Protein AF-A0A434TKH1-F1 (afdb_monomer_lite)

Foldseek 3Di:
DPPDDQQLVVLVVVLVVLVVPPCVDPVSVLVNVLSVVQNVLSVVLQVLLCVQLVHDPPDDDDDAQSFDFDAWDWDWAQDPSGIRIYIHTATDRHPDHDDDPSVVVSDDDDPVVVVVLVVCVVVPDDLVNVQVVQQDPVRDGSDDDD

Structure (mmCIF, N/CA/C/O backbone):
data_AF-A0A434TKH1-F1
#
_entry.id   AF-A0A434TKH1-F1
#
loop_
_atom_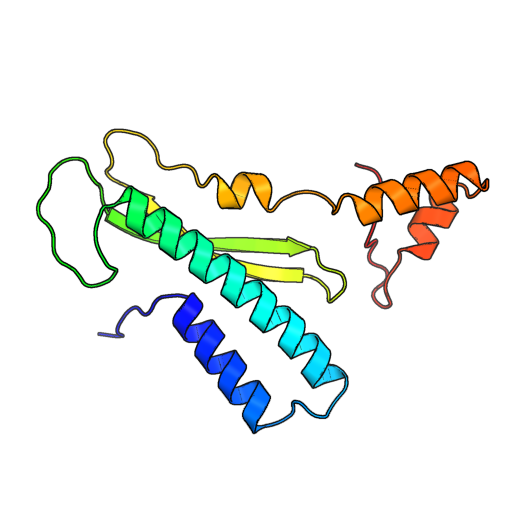site.group_PDB
_atom_site.id
_atom_site.type_symbol
_atom_site.label_atom_id
_atom_site.label_alt_id
_atom_site.label_comp_id
_atom_site.label_asym_id
_atom_site.label_entity_id
_atom_site.label_seq_id
_atom_site.pdbx_PDB_ins_code
_atom_site.Cartn_x
_atom_site.Cartn_y
_atom_site.Cartn_z
_atom_site.occupancy
_atom_site.B_iso_or_equiv
_atom_site.auth_seq_id
_atom_site.auth_comp_id
_atom_site.auth_asym_id
_atom_site.auth_atom_id
_atom_site.pdbx_PDB_model_num
ATOM 1 N N . MET A 1 1 ? 26.933 10.912 -3.777 1.00 43.22 1 MET A N 1
ATOM 2 C CA . MET A 1 1 ? 25.672 10.528 -4.448 1.00 43.22 1 MET A CA 1
ATOM 3 C C . MET A 1 1 ? 24.891 9.645 -3.494 1.00 43.22 1 MET A C 1
ATOM 5 O O . MET A 1 1 ? 25.414 8.611 -3.105 1.00 43.22 1 MET A O 1
ATOM 9 N N . THR A 1 2 ? 23.702 10.056 -3.054 1.00 50.25 2 THR A N 1
ATOM 10 C CA . THR A 1 2 ? 22.851 9.209 -2.204 1.00 50.25 2 THR A CA 1
ATOM 11 C C . THR A 1 2 ? 22.345 8.041 -3.044 1.00 50.25 2 THR A C 1
ATOM 13 O O . THR A 1 2 ? 21.684 8.262 -4.060 1.00 50.25 2 THR A O 1
ATOM 16 N N . MET A 1 3 ? 22.692 6.812 -2.662 1.00 61.81 3 MET A N 1
ATOM 17 C CA . MET A 1 3 ? 22.230 5.605 -3.345 1.00 61.81 3 MET A CA 1
ATOM 18 C C . MET A 1 3 ? 20.699 5.562 -3.283 1.00 61.81 3 MET A C 1
ATOM 20 O O . MET A 1 3 ? 20.115 5.560 -2.199 1.00 61.81 3 MET A O 1
ATOM 24 N N . ARG A 1 4 ? 20.033 5.593 -4.444 1.00 75.44 4 ARG A N 1
ATOM 25 C CA . ARG A 1 4 ? 18.570 5.491 -4.512 1.00 75.44 4 ARG A CA 1
ATOM 26 C C . ARG A 1 4 ? 18.177 4.053 -4.212 1.00 75.44 4 ARG A C 1
ATOM 28 O O . ARG A 1 4 ? 18.279 3.218 -5.096 1.00 75.44 4 ARG A O 1
ATOM 35 N N . ILE A 1 5 ? 17.721 3.788 -2.997 1.00 88.12 5 ILE A N 1
ATOM 36 C CA . ILE A 1 5 ? 17.201 2.477 -2.600 1.00 88.12 5 ILE A CA 1
ATOM 37 C C . ILE A 1 5 ? 15.707 2.338 -2.936 1.00 88.12 5 ILE A C 1
ATOM 39 O O . ILE A 1 5 ? 14.989 3.346 -2.894 1.00 88.12 5 ILE A O 1
ATOM 43 N N . PRO A 1 6 ? 15.227 1.115 -3.238 1.00 92.62 6 PRO A N 1
ATOM 44 C CA . PRO A 1 6 ? 13.800 0.825 -3.355 1.00 92.62 6 PRO A CA 1
ATOM 45 C C . PRO A 1 6 ? 13.009 1.268 -2.115 1.00 92.62 6 PRO A C 1
ATOM 47 O O . PRO A 1 6 ? 13.554 1.394 -1.012 1.00 92.62 6 PRO A O 1
ATOM 50 N N . ALA A 1 7 ? 11.721 1.556 -2.286 1.00 94.81 7 ALA A N 1
ATOM 51 C CA . ALA A 1 7 ? 10.874 1.994 -1.181 1.00 94.81 7 ALA A CA 1
ATOM 52 C C . ALA A 1 7 ? 10.626 0.855 -0.188 1.00 94.81 7 ALA A C 1
ATOM 54 O O . ALA A 1 7 ? 10.770 1.073 1.017 1.00 94.81 7 ALA A O 1
ATOM 55 N N . SER A 1 8 ? 10.416 -0.358 -0.703 1.00 96.62 8 SER A N 1
ATOM 56 C CA . SER A 1 8 ? 10.275 -1.580 0.092 1.00 96.62 8 SER A CA 1
ATOM 57 C C . SER A 1 8 ? 11.437 -1.781 1.068 1.00 96.62 8 SER A C 1
ATOM 59 O O . SER A 1 8 ? 11.230 -2.125 2.227 1.00 96.62 8 SER A O 1
ATOM 61 N N . MET A 1 9 ? 12.668 -1.479 0.646 1.00 96.00 9 MET A N 1
ATOM 62 C CA . MET A 1 9 ? 13.866 -1.578 1.481 1.00 96.00 9 MET A CA 1
ATOM 63 C C . MET A 1 9 ? 13.832 -0.602 2.659 1.00 96.00 9 MET A C 1
ATOM 65 O O . MET A 1 9 ? 14.204 -0.972 3.771 1.00 96.00 9 MET A O 1
ATOM 69 N N . ARG A 1 10 ? 13.347 0.629 2.446 1.00 95.56 10 ARG A N 1
ATOM 70 C CA . ARG A 1 10 ? 13.157 1.601 3.537 1.00 95.56 10 ARG A CA 1
ATOM 71 C C . ARG A 1 10 ? 12.077 1.133 4.503 1.00 95.56 10 ARG A C 1
ATOM 73 O O . ARG A 1 10 ? 12.285 1.181 5.710 1.00 95.56 10 ARG A O 1
ATOM 80 N N . THR A 1 11 ? 10.961 0.638 3.977 1.00 97.44 11 THR A N 1
ATOM 81 C CA . THR A 1 11 ? 9.858 0.120 4.792 1.00 97.44 11 THR A CA 1
ATOM 82 C C . THR A 1 11 ? 10.274 -1.115 5.591 1.00 97.44 11 THR A C 1
ATOM 84 O O . THR A 1 11 ? 9.943 -1.210 6.770 1.00 97.44 11 THR A O 1
ATOM 87 N N . ARG A 1 12 ? 11.055 -2.024 4.996 1.00 97.31 12 ARG A N 1
ATOM 88 C CA . ARG A 1 12 ? 11.644 -3.185 5.672 1.00 97.31 12 ARG A CA 1
ATOM 89 C C . ARG A 1 12 ? 12.538 -2.754 6.831 1.00 97.31 12 ARG A C 1
ATOM 91 O O . ARG A 1 12 ? 12.400 -3.309 7.913 1.00 97.31 12 ARG A O 1
ATOM 98 N N . GLN A 1 13 ? 13.387 -1.742 6.635 1.00 96.31 13 GLN A N 1
ATOM 99 C CA . GLN A 1 13 ? 14.206 -1.207 7.724 1.00 96.31 13 GLN A CA 1
ATOM 100 C C . GLN A 1 13 ? 13.337 -0.656 8.861 1.00 96.31 13 GLN A C 1
ATOM 102 O O . GLN A 1 13 ? 13.515 -1.055 10.004 1.00 96.31 13 GLN A O 1
ATOM 107 N N . SER A 1 14 ? 12.342 0.183 8.550 1.00 95.62 14 SER A N 1
ATOM 108 C CA . SER A 1 14 ? 11.427 0.716 9.569 1.00 95.62 14 SER A CA 1
ATOM 109 C C . SER A 1 14 ? 10.659 -0.382 10.314 1.00 95.62 14 SER A C 1
ATOM 111 O O . SER A 1 14 ? 10.387 -0.243 11.503 1.00 95.62 14 SER A O 1
ATOM 113 N N . LEU A 1 15 ? 10.306 -1.476 9.630 1.00 95.81 15 LEU A N 1
ATOM 114 C CA . LEU A 1 15 ? 9.668 -2.638 10.247 1.00 95.81 15 LEU A CA 1
ATOM 115 C C . LEU A 1 15 ? 10.617 -3.337 11.235 1.00 95.81 15 LEU A C 1
ATOM 117 O O . LEU A 1 15 ? 10.189 -3.673 12.336 1.00 95.81 15 LEU A O 1
ATOM 121 N N . CYS A 1 16 ? 11.887 -3.536 10.869 1.00 95.00 16 CYS A N 1
ATOM 122 C CA . CYS A 1 16 ? 12.894 -4.104 11.769 1.00 95.00 16 CYS A CA 1
ATOM 123 C C . CYS A 1 16 ? 13.087 -3.225 13.012 1.00 95.00 16 CYS A C 1
ATOM 125 O O . CYS A 1 16 ? 12.956 -3.721 14.130 1.00 95.00 16 CYS A O 1
ATOM 127 N N . ASP A 1 17 ? 13.279 -1.916 12.823 1.00 94.31 17 ASP A N 1
ATOM 128 C CA . ASP A 1 17 ? 13.454 -0.955 13.921 1.00 94.31 17 ASP A CA 1
ATOM 129 C C . ASP A 1 17 ? 12.253 -0.985 14.892 1.00 94.31 17 ASP A C 1
ATOM 131 O O . ASP A 1 17 ? 12.402 -0.928 16.116 1.00 94.31 17 ASP A O 1
ATOM 135 N N . LEU A 1 18 ? 11.035 -1.117 14.350 1.00 93.69 18 LEU A N 1
ATOM 136 C CA . LEU A 1 18 ? 9.809 -1.238 15.137 1.00 93.69 18 LEU A CA 1
ATOM 137 C C . LEU A 1 18 ? 9.798 -2.508 16.001 1.00 93.69 18 LEU A C 1
ATOM 139 O O . LEU A 1 18 ? 9.432 -2.449 17.184 1.00 93.69 18 LEU A O 1
ATOM 143 N N . ILE A 1 19 ? 10.151 -3.644 15.395 1.00 91.25 19 ILE A N 1
ATOM 144 C CA . ILE A 1 19 ? 10.174 -4.956 16.048 1.00 91.25 19 ILE A CA 1
ATOM 145 C C . ILE A 1 19 ? 11.182 -4.955 17.202 1.00 91.25 19 ILE A C 1
ATOM 147 O O . ILE A 1 19 ? 10.869 -5.467 18.277 1.00 91.25 19 ILE A O 1
ATOM 151 N N . GLU A 1 20 ? 12.341 -4.330 17.008 1.00 89.00 20 GLU A N 1
ATOM 152 C CA . GLU A 1 20 ? 13.407 -4.248 18.010 1.00 89.00 20 GLU A CA 1
ATOM 153 C C . GLU A 1 20 ? 13.090 -3.275 19.161 1.00 89.00 20 GLU A C 1
ATOM 155 O O . GLU A 1 20 ? 13.553 -3.483 20.282 1.00 89.00 20 GLU A O 1
ATOM 160 N N . GLY A 1 21 ? 12.289 -2.226 18.922 1.00 84.75 21 GLY A N 1
ATOM 161 C CA . GLY A 1 21 ? 12.107 -1.134 19.887 1.00 84.75 21 GLY A CA 1
ATOM 162 C C . GLY A 1 21 ? 10.810 -1.127 20.707 1.00 84.75 21 GLY A C 1
ATOM 163 O O . GLY A 1 21 ? 10.842 -0.855 21.908 1.00 84.75 21 GLY A O 1
ATOM 164 N N . ARG A 1 22 ? 9.638 -1.326 20.082 1.00 79.75 22 ARG A N 1
ATOM 165 C CA . ARG A 1 22 ? 8.342 -0.918 20.694 1.00 79.75 22 ARG A CA 1
ATOM 166 C C . ARG A 1 22 ? 7.141 -1.817 20.379 1.00 79.75 22 ARG A C 1
ATOM 168 O O . ARG A 1 22 ? 5.995 -1.437 20.652 1.00 79.75 22 ARG A O 1
ATOM 175 N N . LEU A 1 23 ? 7.391 -3.007 19.831 1.00 82.88 23 LEU A N 1
ATOM 176 C CA . LEU A 1 23 ? 6.366 -3.943 19.352 1.00 82.88 23 LEU A CA 1
ATOM 177 C C . LEU A 1 23 ? 5.324 -4.345 20.413 1.00 82.88 23 LEU A C 1
ATOM 179 O O . LEU A 1 23 ? 4.166 -4.597 20.087 1.00 82.88 23 LEU A O 1
ATOM 183 N N . SER A 1 24 ? 5.711 -4.382 21.690 1.00 81.50 24 SER A N 1
ATOM 184 C CA . SER A 1 24 ? 4.849 -4.816 22.799 1.00 81.50 24 SER A CA 1
ATOM 185 C C . SER A 1 24 ? 3.683 -3.863 23.105 1.00 81.50 24 SER A C 1
ATOM 187 O O . SER A 1 24 ? 2.719 -4.255 23.768 1.00 81.50 24 SER A O 1
ATOM 189 N N . THR A 1 25 ? 3.714 -2.629 22.597 1.00 86.12 25 THR A N 1
ATOM 190 C CA . THR A 1 25 ? 2.664 -1.627 22.833 1.00 86.12 25 THR A CA 1
ATOM 191 C C . THR A 1 25 ? 1.500 -1.757 21.834 1.00 86.12 25 THR A C 1
ATOM 193 O O . THR A 1 25 ? 1.723 -2.133 20.682 1.00 86.12 25 THR A O 1
ATOM 196 N N . PRO A 1 26 ? 0.249 -1.401 22.201 1.00 81.12 26 PRO A N 1
ATOM 197 C CA . PRO A 1 26 ? -0.861 -1.337 21.241 1.00 81.12 26 PRO A CA 1
ATOM 198 C C . PRO A 1 26 ? -0.563 -0.434 20.033 1.00 81.12 26 PRO A C 1
ATOM 200 O O . PRO A 1 26 ? -0.808 -0.822 18.893 1.00 81.12 26 PRO A O 1
ATOM 203 N N . ALA A 1 27 ? 0.058 0.725 20.273 1.00 85.00 27 ALA A N 1
ATOM 204 C CA . ALA A 1 27 ? 0.508 1.627 19.214 1.00 85.00 27 ALA A CA 1
ATOM 205 C C . ALA A 1 27 ? 1.582 0.991 18.312 1.00 85.00 27 ALA A C 1
ATOM 207 O O . ALA A 1 27 ? 1.620 1.268 17.117 1.00 85.00 27 ALA A O 1
ATOM 208 N N . GLY A 1 28 ? 2.448 0.140 18.871 1.00 89.81 28 GLY A N 1
ATOM 209 C CA . GLY A 1 28 ? 3.432 -0.636 18.118 1.00 89.81 28 GLY A CA 1
ATOM 210 C C . GLY A 1 28 ? 2.784 -1.680 17.210 1.00 89.81 28 GLY A C 1
ATOM 211 O O . GLY A 1 28 ? 3.195 -1.823 16.065 1.00 89.81 28 GLY A O 1
ATOM 212 N N . ARG A 1 29 ? 1.717 -2.353 17.664 1.00 90.44 29 ARG A N 1
ATOM 213 C CA . ARG A 1 29 ? 0.965 -3.311 16.831 1.00 90.44 29 ARG A CA 1
ATOM 214 C C . ARG A 1 29 ? 0.223 -2.642 15.671 1.00 90.44 29 ARG A C 1
ATOM 216 O O . ARG A 1 29 ? 0.273 -3.156 14.559 1.00 90.44 29 ARG A O 1
ATOM 223 N N . SER A 1 30 ? -0.412 -1.490 15.901 1.00 90.12 30 SER A N 1
ATOM 224 C CA . SER A 1 30 ? -1.043 -0.715 14.817 1.00 90.12 30 SER A CA 1
ATOM 225 C C . SER A 1 30 ? -0.007 -0.260 13.779 1.00 90.12 30 SER A C 1
ATOM 227 O O . SER A 1 30 ? -0.214 -0.396 12.572 1.00 90.12 30 SER A O 1
ATOM 229 N N . GLU A 1 31 ? 1.160 0.219 14.230 1.00 93.50 31 GLU A N 1
ATOM 230 C CA . GLU A 1 31 ? 2.251 0.588 13.322 1.00 93.50 31 GLU A CA 1
ATOM 231 C C . GLU A 1 31 ? 2.810 -0.621 12.559 1.00 93.50 31 GLU A C 1
ATOM 233 O O . GLU A 1 31 ? 3.068 -0.507 11.361 1.00 93.50 31 GLU A O 1
ATOM 238 N N . LEU A 1 32 ? 2.916 -1.788 13.203 1.00 95.31 32 LEU A N 1
ATOM 239 C CA . LEU A 1 32 ? 3.333 -3.032 12.552 1.00 95.31 32 LEU A CA 1
ATOM 240 C C . LEU A 1 32 ? 2.410 -3.354 11.381 1.00 95.31 32 LEU A C 1
ATOM 242 O O . LEU A 1 32 ? 2.889 -3.595 10.27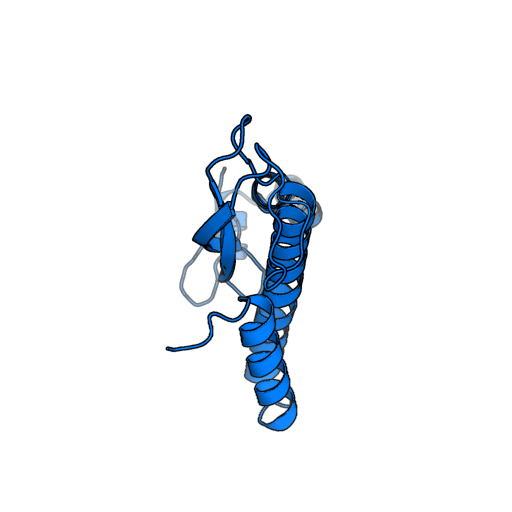7 1.00 95.31 32 LEU A O 1
ATOM 246 N N . MET A 1 33 ? 1.095 -3.313 11.603 1.00 94.94 33 MET A N 1
ATOM 247 C CA . MET A 1 33 ? 0.114 -3.597 10.556 1.00 94.94 33 MET A CA 1
ATOM 248 C C . MET A 1 33 ? 0.224 -2.605 9.393 1.00 94.94 33 MET A C 1
ATOM 250 O O . MET A 1 33 ? 0.184 -3.011 8.229 1.00 94.94 33 MET A O 1
ATOM 254 N N . LYS A 1 34 ? 0.441 -1.315 9.680 1.00 95.38 34 LYS A N 1
ATOM 255 C CA . LYS A 1 34 ? 0.664 -0.289 8.646 1.00 95.38 34 LYS A CA 1
ATOM 256 C C . LYS A 1 34 ? 1.933 -0.547 7.837 1.00 95.38 34 LYS A C 1
ATOM 258 O O . LYS A 1 34 ? 1.879 -0.493 6.609 1.00 95.38 34 LYS A O 1
ATOM 263 N N . LEU A 1 35 ? 3.057 -0.822 8.501 1.00 97.38 35 LEU A N 1
ATOM 264 C CA . LEU A 1 35 ? 4.345 -1.061 7.845 1.00 97.38 35 LEU A CA 1
ATOM 265 C C . LEU A 1 35 ? 4.358 -2.378 7.067 1.00 97.38 35 LEU A C 1
ATOM 267 O O . LEU A 1 35 ? 4.837 -2.398 5.938 1.00 97.38 35 LEU A O 1
ATOM 271 N N . ALA A 1 36 ? 3.782 -3.449 7.612 1.00 97.31 36 ALA A N 1
ATOM 272 C CA . ALA 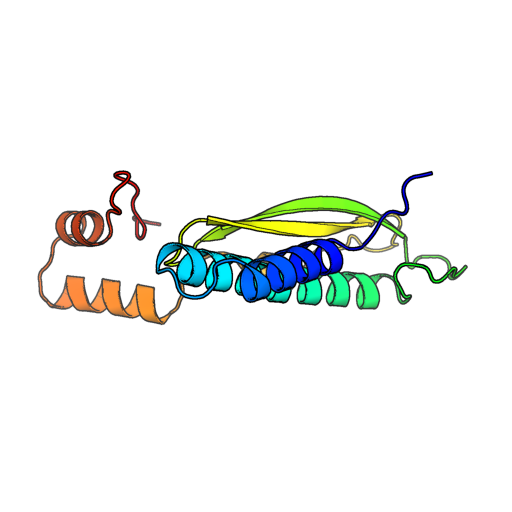A 1 36 ? 3.658 -4.730 6.922 1.00 97.31 36 ALA A CA 1
ATOM 273 C C . ALA A 1 36 ? 2.791 -4.602 5.661 1.00 97.31 36 ALA A C 1
ATOM 275 O O . ALA A 1 36 ? 3.197 -5.035 4.585 1.00 97.31 36 ALA A O 1
ATOM 276 N N . THR A 1 37 ? 1.642 -3.924 5.765 1.00 96.88 37 THR A N 1
ATOM 277 C CA . THR A 1 37 ? 0.777 -3.649 4.606 1.00 96.88 37 THR A CA 1
ATOM 278 C C . THR A 1 37 ? 1.510 -2.814 3.556 1.00 96.88 37 THR A C 1
ATOM 280 O O . THR A 1 37 ? 1.483 -3.150 2.373 1.00 96.88 37 THR A O 1
ATOM 283 N N . ARG A 1 38 ? 2.201 -1.743 3.978 1.00 98.06 38 ARG A N 1
ATOM 284 C CA . ARG A 1 38 ? 3.020 -0.914 3.082 1.00 98.06 38 ARG A CA 1
ATOM 285 C C . ARG A 1 38 ? 4.072 -1.756 2.366 1.00 98.06 38 ARG A C 1
ATOM 287 O O . ARG A 1 38 ? 4.203 -1.625 1.156 1.00 98.06 38 ARG A O 1
ATOM 294 N N . LEU A 1 39 ? 4.782 -2.619 3.093 1.00 98.44 39 LEU A N 1
ATOM 295 C CA . LEU A 1 39 ? 5.848 -3.450 2.540 1.00 98.44 39 LEU A CA 1
ATOM 296 C C . LEU A 1 39 ? 5.320 -4.385 1.451 1.00 98.44 39 LEU A C 1
ATOM 298 O O . LEU A 1 39 ? 5.902 -4.433 0.375 1.00 98.44 39 LEU A O 1
ATOM 302 N N . ILE A 1 40 ? 4.205 -5.077 1.709 1.00 97.81 40 ILE A N 1
ATOM 303 C CA . ILE A 1 40 ? 3.573 -5.979 0.733 1.00 97.81 40 ILE A CA 1
ATOM 304 C C . ILE A 1 40 ? 3.215 -5.217 -0.547 1.00 97.81 40 ILE A C 1
ATOM 306 O O . ILE A 1 40 ? 3.523 -5.672 -1.646 1.00 97.81 40 ILE A O 1
ATOM 310 N N . VAL A 1 41 ? 2.598 -4.041 -0.407 1.00 97.44 41 VAL A N 1
ATOM 311 C CA . VAL A 1 41 ? 2.214 -3.203 -1.550 1.00 97.44 41 VAL A CA 1
ATOM 312 C C . VAL A 1 41 ? 3.440 -2.724 -2.329 1.00 97.44 41 VAL A C 1
ATOM 314 O O . VAL A 1 41 ? 3.461 -2.826 -3.552 1.00 97.44 41 VAL A O 1
ATOM 317 N N . GLU A 1 42 ? 4.462 -2.203 -1.651 1.00 98.00 42 GLU A N 1
ATOM 318 C CA . GLU A 1 42 ? 5.663 -1.674 -2.306 1.00 98.00 42 GLU A CA 1
ATOM 319 C C . GLU A 1 42 ? 6.462 -2.772 -3.017 1.00 98.00 42 GLU A C 1
ATOM 321 O O . GLU A 1 42 ? 6.862 -2.569 -4.159 1.00 98.00 42 GLU A O 1
ATOM 326 N N . GLU A 1 43 ? 6.630 -3.947 -2.405 1.00 97.88 43 GLU A N 1
ATOM 327 C CA . GLU A 1 43 ? 7.287 -5.103 -3.034 1.00 97.88 43 GLU A CA 1
ATOM 328 C C . GLU A 1 43 ? 6.528 -5.577 -4.278 1.00 97.88 43 GLU A C 1
ATOM 330 O O . GLU A 1 43 ? 7.139 -5.809 -5.320 1.00 97.88 43 GLU A O 1
ATOM 335 N N . ALA A 1 44 ? 5.196 -5.661 -4.211 1.00 98.00 44 ALA A N 1
ATOM 336 C CA . ALA A 1 44 ? 4.385 -6.078 -5.351 1.00 98.00 44 ALA A CA 1
ATOM 337 C C . ALA A 1 44 ? 4.509 -5.091 -6.531 1.00 98.00 44 ALA A C 1
ATOM 339 O O . ALA A 1 44 ? 4.691 -5.501 -7.676 1.00 98.00 44 ALA A O 1
ATOM 340 N N . LEU A 1 45 ? 4.490 -3.783 -6.253 1.00 97.25 45 LEU A N 1
ATOM 341 C CA . LEU A 1 45 ? 4.657 -2.728 -7.262 1.00 97.25 45 LEU A CA 1
ATOM 342 C C . LEU A 1 45 ? 6.074 -2.665 -7.839 1.00 97.25 45 LEU A C 1
ATOM 344 O O . LEU A 1 45 ? 6.268 -2.373 -9.020 1.00 97.25 45 LEU A O 1
ATOM 348 N N . GLU A 1 46 ? 7.083 -2.909 -7.009 1.00 96.44 46 GLU A N 1
ATOM 349 C CA . GLU A 1 46 ? 8.468 -3.011 -7.458 1.00 96.44 46 GLU A CA 1
ATOM 350 C C . GLU A 1 46 ? 8.699 -4.266 -8.303 1.00 96.44 46 GLU A C 1
ATOM 352 O O . GLU A 1 46 ? 9.457 -4.194 -9.273 1.00 96.44 46 GLU A O 1
ATOM 357 N N . GLY A 1 47 ? 8.019 -5.371 -7.983 1.00 96.31 47 GLY A N 1
ATOM 358 C CA . GLY A 1 47 ? 7.950 -6.584 -8.797 1.00 96.31 47 GLY A CA 1
ATOM 359 C C . GLY A 1 47 ? 7.341 -6.317 -10.171 1.00 96.31 47 GLY A C 1
ATOM 360 O O . GLY A 1 47 ? 8.013 -6.501 -11.177 1.00 96.31 47 GLY A O 1
ATOM 361 N N . GLU A 1 48 ? 6.141 -5.740 -10.228 1.00 96.50 48 GLU A N 1
ATOM 362 C CA . GLU A 1 48 ? 5.489 -5.375 -11.495 1.00 96.50 48 GLU A CA 1
ATOM 363 C C . GLU A 1 48 ? 6.353 -4.417 -12.339 1.00 96.50 48 GLU A C 1
ATOM 365 O O . GLU A 1 48 ? 6.485 -4.573 -13.553 1.00 96.50 48 GLU A O 1
ATOM 370 N N . SER A 1 49 ? 7.019 -3.445 -11.703 1.00 94.50 49 SER A N 1
ATOM 371 C CA . SER A 1 49 ? 7.966 -2.562 -12.395 1.00 94.50 49 SER A CA 1
ATOM 372 C C . SER A 1 49 ? 9.211 -3.295 -12.903 1.00 94.50 49 SER A C 1
ATOM 374 O O . SER A 1 49 ? 9.810 -2.848 -13.883 1.00 94.50 49 SER A O 1
ATOM 376 N N . ARG A 1 50 ? 9.660 -4.351 -12.221 1.00 94.00 50 ARG A N 1
ATOM 377 C CA . ARG A 1 50 ? 10.774 -5.202 -12.653 1.00 94.00 50 ARG A CA 1
ATOM 378 C C . ARG A 1 50 ? 10.390 -6.029 -13.857 1.00 94.00 50 ARG A C 1
ATOM 380 O O . ARG A 1 50 ? 11.139 -5.996 -14.825 1.00 94.00 50 ARG A O 1
ATOM 387 N N . ASP A 1 51 ? 9.211 -6.626 -13.836 1.00 93.44 51 ASP A N 1
ATOM 388 C CA . ASP A 1 51 ? 8.691 -7.403 -14.957 1.00 93.44 51 ASP A CA 1
ATOM 389 C C . ASP A 1 51 ? 8.471 -6.508 -16.185 1.00 93.44 51 ASP A C 1
ATOM 391 O O . ASP A 1 51 ? 8.841 -6.867 -17.298 1.00 93.44 51 ASP A O 1
ATOM 395 N N . ALA A 1 52 ? 7.968 -5.285 -15.982 1.00 92.12 52 ALA A N 1
ATOM 396 C CA . ALA A 1 52 ? 7.730 -4.328 -17.061 1.00 92.12 52 ALA A CA 1
ATOM 397 C C . ALA A 1 52 ? 9.006 -3.798 -17.741 1.00 92.12 52 ALA A C 1
ATOM 399 O O . ALA A 1 52 ? 8.954 -3.450 -18.918 1.00 92.12 52 ALA A O 1
ATOM 400 N N . VAL A 1 53 ? 10.114 -3.669 -17.002 1.00 91.62 53 VAL A N 1
ATOM 401 C CA . VAL A 1 53 ? 11.402 -3.163 -17.527 1.00 91.62 53 VAL A CA 1
ATOM 402 C C . VAL A 1 53 ? 12.364 -4.314 -17.872 1.00 91.62 53 VAL A C 1
ATOM 404 O O . VAL A 1 53 ? 13.362 -4.095 -18.553 1.00 91.62 53 VAL A O 1
ATOM 407 N N . GLY A 1 54 ? 12.092 -5.532 -17.395 1.00 91.44 54 GLY A N 1
ATOM 408 C CA . GLY A 1 54 ? 12.879 -6.737 -17.666 1.00 91.44 54 GLY A CA 1
ATOM 409 C C . GLY A 1 54 ? 14.250 -6.787 -16.985 1.00 91.44 54 GLY A C 1
ATOM 410 O O . GLY A 1 54 ? 15.136 -7.479 -17.473 1.00 91.44 54 GLY A O 1
ATOM 411 N N . ARG A 1 55 ? 14.471 -6.026 -15.903 1.00 89.88 55 ARG A N 1
ATOM 412 C CA . ARG A 1 55 ? 15.768 -5.988 -15.196 1.00 89.88 55 ARG A CA 1
ATOM 413 C C . ARG A 1 55 ? 15.655 -5.581 -13.740 1.00 89.88 55 ARG A C 1
ATOM 415 O O . ARG A 1 55 ? 14.749 -4.822 -13.363 1.00 89.88 55 ARG A O 1
ATOM 422 N N . ASP A 1 56 ? 16.634 -5.980 -12.941 1.00 89.12 56 ASP A N 1
ATOM 423 C CA . ASP A 1 56 ? 16.721 -5.588 -11.539 1.00 89.12 56 ASP A CA 1
ATOM 424 C C . ASP A 1 56 ? 16.993 -4.088 -11.342 1.00 89.12 56 ASP A C 1
ATOM 426 O O . ASP A 1 56 ? 17.229 -3.316 -12.274 1.00 89.12 56 ASP A O 1
ATOM 430 N N . TYR A 1 57 ? 16.873 -3.619 -10.098 1.00 85.12 57 TYR A N 1
ATOM 431 C CA . TYR A 1 57 ? 16.908 -2.188 -9.783 1.00 85.12 57 TYR A CA 1
ATOM 432 C C . TYR A 1 57 ? 18.260 -1.524 -10.108 1.00 85.12 57 TYR A C 1
ATOM 434 O O . TYR A 1 57 ? 18.289 -0.367 -10.525 1.00 85.12 57 TYR A O 1
ATOM 442 N N . TYR A 1 58 ? 19.363 -2.260 -9.950 1.00 82.88 58 TYR A N 1
ATOM 443 C CA . TYR A 1 58 ? 20.728 -1.792 -10.234 1.00 82.88 58 TYR A CA 1
ATOM 444 C C . TYR A 1 58 ? 21.359 -2.470 -11.450 1.00 82.88 58 TYR A C 1
ATOM 446 O O . TYR A 1 58 ? 22.536 -2.265 -11.734 1.00 82.88 58 TYR A O 1
ATOM 454 N N . GLU A 1 59 ? 20.589 -3.287 -12.158 1.00 85.12 59 GLU A N 1
ATOM 455 C CA . GLU A 1 59 ? 21.075 -3.973 -13.339 1.00 85.12 59 GLU A CA 1
ATOM 456 C C . GLU A 1 59 ? 21.041 -3.028 -14.540 1.00 85.12 59 GLU A C 1
ATOM 458 O O . GLU A 1 59 ? 20.022 -2.408 -14.863 1.00 85.12 59 GLU A O 1
ATOM 463 N N . HIS A 1 60 ? 22.185 -2.906 -15.206 1.00 78.81 60 HIS A N 1
ATOM 464 C CA . HIS A 1 60 ? 22.287 -2.176 -16.457 1.00 78.81 60 HIS A CA 1
ATOM 465 C C . HIS A 1 60 ? 21.890 -3.102 -17.606 1.00 78.81 60 HIS A C 1
ATOM 467 O O . HIS A 1 60 ? 22.500 -4.146 -17.798 1.00 78.81 60 HIS A O 1
ATOM 473 N N . SER A 1 61 ? 20.905 -2.694 -18.403 1.00 69.88 61 SER A N 1
ATOM 474 C CA . SER A 1 61 ? 20.576 -3.368 -19.663 1.00 69.88 61 SER A CA 1
ATOM 475 C C . SER A 1 61 ? 20.402 -2.340 -20.784 1.00 69.88 61 SER A C 1
ATOM 477 O O . SER A 1 61 ? 20.046 -1.184 -20.534 1.00 69.88 61 SER A O 1
ATOM 479 N N . ALA A 1 62 ? 20.704 -2.765 -22.008 1.00 57.94 62 ALA A N 1
ATOM 480 C CA . ALA A 1 62 ? 20.684 -1.950 -23.216 1.00 57.94 62 ALA A CA 1
ATOM 481 C C . ALA A 1 62 ? 19.574 -2.367 -24.195 1.00 57.94 62 ALA A C 1
ATOM 483 O O . ALA A 1 62 ? 19.640 -1.979 -25.359 1.00 57.94 62 ALA A O 1
ATOM 484 N N . GLU A 1 63 ? 18.579 -3.152 -23.761 1.00 73.06 63 GLU A N 1
ATOM 485 C CA . GLU A 1 63 ? 17.492 -3.549 -24.661 1.00 73.06 63 GLU A CA 1
ATOM 486 C C . GLU A 1 63 ? 16.620 -2.336 -25.031 1.00 73.06 63 GLU A C 1
ATOM 488 O O . GLU A 1 63 ? 16.020 -1.711 -24.145 1.00 73.06 63 GLU A O 1
ATOM 493 N N . PRO A 1 64 ? 16.553 -1.962 -26.324 1.00 75.56 64 PRO A N 1
ATOM 494 C CA . PRO A 1 64 ? 15.715 -0.858 -26.773 1.00 75.56 64 PRO A CA 1
ATOM 495 C C . PRO A 1 64 ? 14.233 -1.140 -26.486 1.00 75.56 64 PRO A C 1
ATOM 497 O O . PRO A 1 64 ? 13.790 -2.281 -26.559 1.00 75.56 64 PRO A O 1
ATOM 500 N N . GLY A 1 65 ? 13.457 -0.102 -26.167 1.00 79.38 65 GLY A N 1
ATOM 501 C CA . GLY A 1 65 ? 11.993 -0.198 -26.025 1.00 79.38 65 GLY A CA 1
ATOM 502 C C . GLY A 1 65 ? 11.470 -0.667 -24.656 1.00 79.38 65 GLY A C 1
ATOM 503 O O . GLY A 1 65 ? 10.304 -0.433 -24.342 1.00 79.38 65 GLY A O 1
ATOM 504 N N . GLN A 1 66 ? 12.313 -1.227 -23.776 1.00 85.25 66 GLN A N 1
ATOM 505 C CA . GLN A 1 66 ? 11.901 -1.681 -22.426 1.00 85.25 66 GLN A CA 1
ATOM 506 C C . GLN A 1 66 ? 11.752 -0.545 -21.394 1.00 85.25 66 GLN A C 1
ATOM 508 O O . GLN A 1 66 ? 11.219 -0.731 -20.297 1.00 85.25 66 GLN A O 1
ATOM 513 N N . GLY A 1 67 ? 12.187 0.666 -21.746 1.00 90.75 67 GLY A N 1
ATOM 514 C CA . GLY A 1 67 ? 12.077 1.854 -20.906 1.00 90.75 67 GLY A CA 1
ATOM 515 C C . GLY A 1 67 ? 12.947 1.840 -19.647 1.00 90.75 67 GLY A C 1
ATOM 516 O O . GLY A 1 67 ? 13.931 1.110 -19.505 1.00 90.75 67 GLY A O 1
ATOM 517 N N . TYR A 1 68 ? 12.635 2.746 -18.727 1.00 90.81 68 TYR A N 1
ATOM 518 C CA . TYR A 1 68 ? 13.412 2.980 -17.517 1.00 90.81 68 TYR A CA 1
ATOM 519 C C . TYR A 1 68 ? 12.538 3.443 -16.355 1.00 90.81 68 TYR A C 1
ATOM 521 O O . TYR A 1 68 ? 11.496 4.079 -16.528 1.00 90.81 68 TYR A O 1
ATOM 529 N N . ARG A 1 69 ? 12.998 3.142 -15.136 1.00 90.75 69 ARG A N 1
ATOM 530 C CA . ARG A 1 69 ? 12.380 3.636 -13.904 1.00 90.75 69 ARG A CA 1
ATOM 531 C C . ARG A 1 69 ? 12.682 5.127 -13.758 1.00 90.75 69 ARG A C 1
ATOM 533 O O . ARG A 1 69 ? 13.846 5.518 -13.701 1.00 90.75 69 ARG A O 1
ATOM 540 N N . ASN A 1 70 ? 11.648 5.957 -13.690 1.00 92.00 70 ASN A N 1
ATOM 541 C CA . ASN A 1 70 ? 11.746 7.413 -13.669 1.00 92.00 70 ASN A CA 1
ATOM 542 C C . ASN A 1 70 ? 11.032 8.020 -12.454 1.00 92.00 70 ASN A C 1
ATOM 544 O O . ASN A 1 70 ? 10.027 8.715 -12.580 1.00 92.00 70 ASN A O 1
ATOM 548 N N . GLY A 1 71 ? 11.573 7.747 -11.268 1.00 91.56 71 GLY A N 1
ATOM 549 C CA . GLY A 1 71 ? 11.048 8.277 -10.012 1.00 91.56 71 GLY A CA 1
ATOM 550 C C . GLY A 1 71 ? 9.971 7.399 -9.381 1.00 91.56 71 GLY A C 1
ATOM 551 O O . GLY A 1 71 ? 9.793 6.232 -9.736 1.00 91.56 71 GLY A O 1
ATOM 552 N N . VAL A 1 72 ? 9.294 7.969 -8.387 1.00 93.38 72 VAL A N 1
ATOM 553 C CA . VAL A 1 72 ? 8.254 7.303 -7.603 1.00 93.38 72 VAL A CA 1
ATOM 554 C C . VAL A 1 72 ? 7.043 8.215 -7.471 1.00 93.38 72 VAL A C 1
ATOM 556 O O . VAL A 1 72 ? 7.171 9.433 -7.354 1.00 93.38 72 VAL A O 1
ATOM 559 N N . ARG A 1 73 ? 5.861 7.610 -7.436 1.00 94.25 73 ARG A N 1
ATOM 560 C CA . ARG A 1 73 ? 4.590 8.278 -7.176 1.00 94.25 73 ARG A CA 1
ATOM 561 C C . ARG A 1 73 ? 4.028 7.802 -5.842 1.00 94.25 73 ARG A C 1
ATOM 563 O O . ARG A 1 73 ? 3.967 6.600 -5.604 1.00 94.25 73 ARG A O 1
ATOM 570 N N . SER A 1 74 ? 3.560 8.724 -5.004 1.00 95.31 74 SER A N 1
ATOM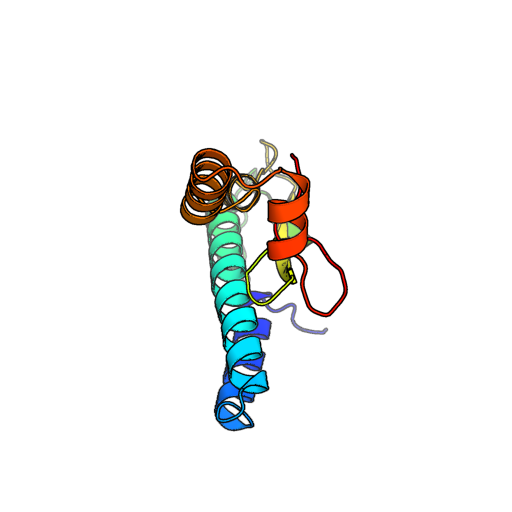 571 C CA . SER A 1 74 ? 2.857 8.366 -3.771 1.00 95.31 74 SER A CA 1
ATOM 572 C C . SER A 1 74 ? 1.431 7.877 -4.053 1.00 95.31 74 SER A C 1
ATOM 574 O O . SER A 1 74 ? 0.722 8.384 -4.931 1.00 95.31 74 SER A O 1
ATOM 576 N N . GLY A 1 75 ? 1.009 6.868 -3.299 1.00 94.31 75 GLY A N 1
ATOM 577 C CA . GLY A 1 75 ? -0.358 6.365 -3.241 1.00 94.31 75 GLY A CA 1
ATOM 578 C C . GLY A 1 75 ? -0.829 6.223 -1.797 1.00 94.31 75 GLY A C 1
ATOM 579 O O . GLY A 1 75 ? -0.029 6.273 -0.863 1.00 94.31 75 GLY A O 1
ATOM 580 N N . ARG A 1 76 ? -2.144 6.087 -1.607 1.00 92.75 76 ARG A N 1
ATOM 581 C CA . ARG A 1 76 ? -2.766 5.903 -0.289 1.00 92.75 76 ARG A CA 1
ATOM 582 C C . ARG A 1 76 ? -3.750 4.746 -0.351 1.00 92.75 76 ARG A C 1
ATOM 584 O O . ARG A 1 76 ? -4.620 4.740 -1.219 1.00 92.75 76 ARG A O 1
ATOM 591 N N . LEU A 1 77 ? -3.617 3.812 0.580 1.00 91.25 77 LEU A N 1
ATOM 592 C CA . LEU A 1 77 ? -4.532 2.699 0.800 1.00 91.25 77 LEU A CA 1
ATOM 593 C C . LEU A 1 77 ? -5.338 2.963 2.077 1.00 91.25 77 LEU A C 1
ATOM 595 O O . LEU A 1 77 ? -4.777 3.376 3.094 1.00 91.25 77 LEU A O 1
ATOM 599 N N . LYS A 1 78 ? -6.657 2.763 2.023 1.00 86.12 78 LYS A N 1
ATOM 600 C CA . LYS A 1 78 ? -7.530 2.830 3.202 1.00 86.12 78 LYS A CA 1
ATOM 601 C C . LYS A 1 78 ? -7.525 1.467 3.887 1.00 86.12 78 LYS A C 1
ATOM 603 O O . LYS A 1 78 ? -7.855 0.478 3.247 1.00 86.12 78 LYS A O 1
ATOM 608 N N . THR A 1 79 ? -7.175 1.422 5.166 1.00 85.94 79 THR A N 1
ATOM 609 C CA . THR A 1 79 ? -7.229 0.206 5.985 1.00 85.94 79 THR A CA 1
ATOM 610 C C . THR A 1 79 ? -7.940 0.486 7.308 1.00 85.94 79 THR A C 1
ATOM 612 O O . THR A 1 79 ? -8.172 1.647 7.663 1.00 85.94 79 THR A O 1
ATOM 615 N N . ALA A 1 80 ? -8.265 -0.573 8.055 1.00 81.44 80 ALA A N 1
ATOM 616 C CA . ALA A 1 80 ? -8.828 -0.460 9.403 1.00 81.44 80 ALA A CA 1
ATOM 617 C C . ALA A 1 80 ? -7.890 0.288 10.369 1.00 81.44 80 ALA A C 1
ATOM 619 O O . ALA A 1 80 ? -8.343 1.034 11.228 1.00 81.44 80 ALA A O 1
ATOM 620 N N . GLU A 1 81 ? -6.577 0.167 10.167 1.00 85.25 81 GLU A N 1
ATOM 621 C CA . GLU A 1 81 ? -5.558 0.872 10.954 1.00 85.25 81 GLU A CA 1
ATOM 622 C C . GLU A 1 81 ? -5.395 2.345 10.528 1.00 85.25 81 GLU A C 1
ATOM 624 O O . GLU A 1 81 ? -4.655 3.112 11.145 1.00 85.25 81 GLU A O 1
ATOM 629 N N . GLY A 1 82 ? -6.071 2.777 9.460 1.00 84.19 82 GLY A N 1
ATOM 630 C CA . GLY A 1 82 ? -6.022 4.132 8.923 1.00 84.19 82 GLY A CA 1
ATOM 631 C C . GLY A 1 82 ? -5.463 4.194 7.503 1.00 84.19 82 GLY A C 1
ATOM 632 O O . GLY A 1 82 ? -5.572 3.255 6.724 1.00 84.19 82 GLY A O 1
ATOM 633 N N . PHE A 1 83 ? -4.916 5.346 7.111 1.00 88.19 83 PHE A N 1
ATOM 634 C CA . PHE A 1 83 ? -4.293 5.467 5.791 1.00 88.19 83 PHE A CA 1
ATOM 635 C C . PHE A 1 83 ? -2.885 4.874 5.801 1.00 88.19 83 PHE A C 1
ATOM 637 O O . PHE A 1 83 ? -2.040 5.276 6.600 1.00 88.19 83 PHE A O 1
ATOM 644 N N . VAL A 1 84 ? -2.623 3.972 4.860 1.00 93.75 84 VAL A N 1
ATOM 645 C CA . VAL A 1 84 ? -1.285 3.465 4.565 1.00 93.75 84 VAL A CA 1
ATOM 646 C C . VAL A 1 84 ? -0.796 4.145 3.292 1.00 93.75 84 VAL A C 1
ATOM 648 O O . VAL A 1 84 ? -1.279 3.877 2.193 1.00 93.75 84 VAL A O 1
ATOM 651 N N . GLU A 1 85 ? 0.141 5.076 3.440 1.00 95.75 85 GLU A N 1
ATOM 652 C CA . GLU A 1 85 ? 0.836 5.682 2.298 1.00 95.75 85 GLU A CA 1
ATOM 653 C C . GLU A 1 85 ? 1.873 4.705 1.745 1.00 95.75 85 GLU A C 1
ATOM 655 O O . GLU A 1 85 ? 2.524 4.026 2.533 1.00 95.75 85 GLU A O 1
ATOM 660 N N . TYR A 1 86 ? 2.032 4.631 0.427 1.00 96.62 86 TYR A N 1
ATOM 661 C CA . TYR A 1 86 ? 3.001 3.755 -0.240 1.00 96.62 86 TYR A CA 1
ATOM 662 C C . TYR A 1 86 ? 3.653 4.463 -1.430 1.00 96.62 86 TYR A C 1
ATOM 664 O O . TYR A 1 86 ? 3.089 5.411 -1.989 1.00 96.62 86 TYR A O 1
ATOM 672 N N . SER A 1 87 ? 4.831 3.994 -1.837 1.00 96.75 87 SER A N 1
ATOM 673 C CA . SER A 1 87 ? 5.543 4.501 -3.014 1.00 96.75 87 SER A CA 1
ATOM 674 C C . SER A 1 87 ? 5.459 3.518 -4.180 1.00 96.75 87 SER A C 1
ATOM 676 O O . SER A 1 87 ? 5.844 2.364 -4.056 1.00 96.75 87 SER A O 1
ATOM 678 N N . ALA A 1 88 ? 5.005 3.989 -5.338 1.00 96.12 88 ALA A N 1
ATOM 679 C CA . ALA A 1 88 ? 4.953 3.212 -6.570 1.00 96.12 88 ALA A CA 1
ATOM 680 C C . ALA A 1 88 ? 6.051 3.665 -7.543 1.00 96.12 88 ALA A C 1
ATOM 682 O O . ALA A 1 88 ? 6.089 4.858 -7.869 1.00 96.12 88 ALA A O 1
ATOM 683 N N . PRO A 1 89 ? 6.912 2.771 -8.054 1.00 95.00 89 PRO A N 1
ATOM 684 C CA . PRO A 1 89 ? 7.837 3.111 -9.130 1.00 95.00 89 PRO A CA 1
ATOM 685 C C . PRO A 1 89 ? 7.100 3.626 -10.370 1.00 95.00 89 PRO A C 1
ATOM 687 O O . PRO A 1 89 ? 6.028 3.139 -10.730 1.00 95.00 89 PRO A O 1
ATOM 690 N N . GLN A 1 90 ? 7.676 4.624 -11.035 1.00 93.81 90 GLN A N 1
ATOM 691 C CA . GLN A 1 90 ? 7.194 5.097 -12.330 1.00 93.81 90 GLN A CA 1
ATOM 692 C C . GLN A 1 90 ? 8.079 4.532 -13.434 1.00 93.81 90 GLN A C 1
ATOM 694 O O . GLN A 1 90 ? 9.300 4.544 -13.303 1.00 93.81 90 GLN A O 1
ATOM 699 N N . VAL A 1 91 ? 7.475 4.081 -14.530 1.00 94.25 91 VAL A N 1
ATOM 700 C CA . VAL A 1 91 ? 8.189 3.580 -15.710 1.00 94.25 91 VAL A CA 1
ATOM 701 C C . VAL A 1 91 ? 7.894 4.497 -16.895 1.00 94.25 91 VAL A C 1
ATOM 703 O O . VAL A 1 91 ? 6.747 4.884 -17.111 1.00 94.25 91 VAL A O 1
ATOM 706 N N . ALA A 1 92 ? 8.936 4.878 -17.632 1.00 92.56 92 ALA A N 1
ATOM 707 C CA . ALA A 1 92 ? 8.875 5.772 -18.787 1.00 92.56 92 ALA A CA 1
ATOM 708 C C . ALA A 1 92 ? 9.754 5.250 -19.935 1.00 92.56 92 ALA A C 1
ATOM 710 O O . ALA A 1 92 ? 10.582 4.368 -19.727 1.00 92.56 92 ALA A O 1
ATOM 711 N N . GLY A 1 93 ? 9.592 5.805 -21.140 1.00 91.19 93 GLY A N 1
ATOM 712 C CA . GLY A 1 93 ? 10.435 5.466 -22.296 1.00 91.19 93 GLY A CA 1
ATOM 713 C C . GLY A 1 93 ? 10.214 4.060 -22.863 1.00 91.19 93 GLY A C 1
ATOM 714 O O . GLY A 1 93 ? 11.108 3.539 -23.522 1.00 91.19 93 GLY A O 1
ATOM 715 N N . ARG A 1 94 ? 9.062 3.449 -22.567 1.00 90.44 94 ARG A N 1
ATOM 716 C CA . ARG A 1 94 ? 8.584 2.222 -23.214 1.00 90.44 94 ARG A CA 1
ATOM 717 C C . ARG A 1 94 ? 7.821 2.561 -24.489 1.00 90.44 94 ARG A C 1
ATOM 719 O O . ARG A 1 94 ? 7.241 3.645 -24.567 1.00 90.44 94 ARG A O 1
ATOM 726 N N . ASP A 1 95 ? 7.771 1.611 -25.417 1.00 89.00 95 ASP A N 1
ATOM 727 C CA . ASP A 1 95 ? 6.949 1.721 -26.630 1.00 89.00 95 ASP A CA 1
ATOM 728 C C . ASP A 1 95 ? 5.452 1.808 -26.285 1.00 89.00 95 ASP A C 1
ATOM 730 O O . ASP A 1 95 ? 4.711 2.595 -26.874 1.00 89.00 95 ASP A O 1
ATOM 734 N N . GLU A 1 96 ? 5.025 1.067 -25.256 1.00 89.00 96 GLU A N 1
ATOM 735 C CA . GLU A 1 96 ? 3.673 1.124 -24.700 1.00 89.00 96 GLU A CA 1
ATOM 736 C C . GLU A 1 96 ? 3.651 1.790 -23.312 1.00 89.00 96 GLU A C 1
ATOM 738 O O . GLU A 1 96 ? 4.512 1.511 -22.466 1.00 89.00 96 GLU A O 1
ATOM 743 N N . PRO A 1 97 ? 2.658 2.654 -23.014 1.00 91.12 97 PRO A N 1
ATOM 744 C CA . PRO A 1 97 ? 2.531 3.266 -21.698 1.00 91.12 97 PRO A CA 1
ATOM 745 C C . PRO A 1 97 ? 2.370 2.226 -20.584 1.00 91.12 97 PRO A C 1
ATOM 747 O O . PRO A 1 97 ? 1.456 1.407 -20.606 1.00 91.12 97 PRO A O 1
ATOM 750 N N . PHE A 1 98 ? 3.203 2.317 -19.547 1.00 92.69 98 PHE A N 1
ATOM 751 C CA . PHE A 1 98 ? 3.067 1.469 -18.367 1.00 92.69 98 PHE A CA 1
ATOM 752 C C . PHE A 1 98 ? 1.916 1.944 -17.468 1.00 92.69 98 PHE A C 1
ATOM 754 O O . PHE A 1 98 ? 1.911 3.083 -16.986 1.00 92.69 98 PHE A O 1
ATOM 761 N N . ARG A 1 99 ? 0.965 1.046 -17.208 1.00 92.75 99 ARG A N 1
ATOM 762 C CA . ARG A 1 99 ? -0.074 1.186 -16.184 1.00 92.75 99 ARG A CA 1
ATOM 763 C C . ARG A 1 99 ? 0.061 0.023 -15.212 1.00 92.75 99 ARG A C 1
ATOM 765 O O . ARG A 1 99 ? 0.332 -1.094 -15.626 1.00 92.75 99 ARG A O 1
ATOM 772 N N . SER A 1 100 ? -0.062 0.333 -13.928 1.00 94.69 100 SER A N 1
ATOM 773 C CA . SER A 1 100 ? 0.073 -0.653 -12.861 1.00 94.69 100 SER A CA 1
ATOM 774 C C . SER A 1 100 ? -1.283 -1.284 -12.590 1.00 94.69 100 SER A C 1
ATOM 776 O O . SER A 1 100 ? -2.164 -0.603 -12.057 1.00 94.69 100 SER A O 1
ATOM 778 N N . GLU A 1 101 ? -1.422 -2.565 -12.916 1.00 95.44 101 GLU A N 1
ATOM 779 C CA . GLU A 1 101 ? -2.613 -3.365 -12.633 1.00 95.44 101 GLU A CA 1
ATOM 780 C C . GLU A 1 101 ? -2.826 -3.455 -11.124 1.00 95.44 101 GLU A C 1
ATOM 782 O O . GLU A 1 101 ? -3.935 -3.260 -10.622 1.00 95.44 101 GLU A O 1
ATOM 787 N N . ILE A 1 102 ? -1.743 -3.636 -10.364 1.00 95.38 102 ILE A N 1
ATOM 788 C CA . ILE A 1 102 ? -1.801 -3.688 -8.900 1.00 95.38 102 ILE A CA 1
ATOM 789 C C . ILE A 1 102 ? -2.410 -2.394 -8.343 1.00 95.38 102 ILE A C 1
ATOM 791 O O . ILE A 1 102 ? -3.309 -2.433 -7.504 1.00 95.38 102 ILE A O 1
ATOM 795 N N . ARG A 1 103 ? -1.987 -1.215 -8.821 1.00 93.81 103 ARG A N 1
ATOM 796 C CA . ARG A 1 103 ? -2.560 0.063 -8.347 1.00 93.81 103 ARG A CA 1
ATOM 797 C C . ARG A 1 103 ? -4.002 0.282 -8.766 1.00 93.81 103 ARG A C 1
ATOM 799 O O . ARG A 1 103 ? -4.695 1.055 -8.099 1.00 93.81 103 ARG A O 1
ATOM 806 N N . GLU A 1 104 ? -4.433 -0.301 -9.877 1.00 92.44 104 GLU A N 1
ATOM 807 C CA . GLU A 1 104 ? -5.834 -0.242 -10.283 1.00 92.44 104 GLU A CA 1
ATOM 808 C C . GLU A 1 104 ? -6.714 -1.030 -9.308 1.00 92.44 104 GLU A C 1
ATOM 810 O O . GLU A 1 104 ? -7.739 -0.497 -8.878 1.00 92.44 104 GLU A O 1
ATOM 815 N N . HIS A 1 105 ? -6.238 -2.188 -8.844 1.00 90.62 105 HIS A N 1
ATOM 816 C CA . HIS A 1 105 ? -6.952 -3.076 -7.920 1.00 90.62 105 HIS A CA 1
ATOM 817 C C . HIS A 1 105 ? -6.787 -2.730 -6.428 1.00 90.62 105 HIS A C 1
ATOM 819 O O . HIS A 1 105 ? -7.592 -3.154 -5.609 1.00 90.62 105 HIS A O 1
ATOM 825 N N . LEU A 1 106 ? -5.801 -1.911 -6.042 1.00 88.62 106 LEU A N 1
ATOM 826 C CA . LEU A 1 106 ? -5.628 -1.436 -4.653 1.00 88.62 106 LEU A CA 1
ATOM 827 C C . LEU A 1 106 ? -6.661 -0.379 -4.207 1.00 88.62 106 LEU A C 1
ATOM 829 O O . LEU A 1 106 ? -6.540 0.201 -3.124 1.00 88.62 106 LEU A O 1
ATOM 833 N N . LYS A 1 107 ? -7.644 -0.059 -5.048 1.00 81.38 107 LYS A N 1
ATOM 834 C CA . LYS A 1 107 ? -8.710 0.904 -4.750 1.00 81.38 107 LYS A CA 1
ATOM 835 C C . LYS A 1 107 ? -9.966 0.168 -4.286 1.00 81.38 107 LYS A C 1
ATOM 837 O O . LYS A 1 107 ? -10.165 -0.993 -4.602 1.00 81.38 107 LYS A O 1
ATOM 842 N N . GLY A 1 108 ? -10.855 0.896 -3.615 1.00 81.25 108 GLY A N 1
ATOM 843 C CA . GLY A 1 108 ? -12.163 0.377 -3.215 1.00 81.25 108 GLY A CA 1
ATOM 844 C C . GLY A 1 108 ? -12.207 -0.096 -1.767 1.00 81.25 108 GLY A C 1
ATOM 845 O O . GLY A 1 108 ? -11.389 0.316 -0.940 1.00 81.25 108 GLY A O 1
ATOM 846 N N . ARG A 1 109 ? -13.233 -0.888 -1.461 1.00 81.62 109 ARG A N 1
ATOM 847 C CA . ARG A 1 109 ? -13.479 -1.491 -0.149 1.00 81.62 109 ARG A CA 1
ATOM 848 C C . ARG A 1 109 ? -13.260 -2.994 -0.259 1.00 81.62 109 ARG A C 1
ATOM 850 O O . ARG A 1 109 ? -13.304 -3.557 -1.345 1.00 81.62 109 ARG A O 1
ATOM 857 N N . THR A 1 110 ? -12.991 -3.631 0.871 1.00 83.75 110 THR A N 1
ATOM 858 C CA . THR A 1 110 ? -12.957 -5.092 0.944 1.00 83.75 110 THR A CA 1
ATOM 859 C C . THR A 1 110 ? -14.375 -5.640 0.835 1.00 83.75 110 THR A C 1
ATOM 861 O O . THR A 1 110 ? -15.268 -5.073 1.462 1.00 83.75 110 THR A O 1
ATOM 864 N N . GLU A 1 111 ? -14.555 -6.770 0.156 1.00 86.12 111 GLU A N 1
ATOM 865 C CA . GLU A 1 111 ? -15.837 -7.485 0.034 1.00 86.12 111 GLU A CA 1
ATOM 866 C C . GLU A 1 111 ? -16.538 -7.654 1.394 1.00 86.12 111 GLU A C 1
ATOM 868 O O . GLU A 1 111 ? -17.654 -7.187 1.576 1.00 86.12 111 GLU A O 1
ATOM 873 N N . ALA A 1 112 ? -15.816 -8.126 2.417 1.00 86.12 112 ALA A N 1
ATOM 874 C CA . ALA A 1 112 ? -16.356 -8.286 3.772 1.00 86.12 112 ALA A CA 1
ATOM 875 C C . ALA A 1 112 ? -16.916 -6.990 4.402 1.00 86.12 112 ALA A C 1
ATOM 877 O O . ALA A 1 112 ? -17.803 -7.038 5.252 1.00 86.12 112 ALA A O 1
ATOM 878 N N . LEU A 1 113 ? -16.394 -5.820 4.016 1.00 86.94 113 LEU A N 1
ATOM 879 C CA . LEU A 1 113 ? -16.899 -4.530 4.496 1.00 86.94 113 LEU A CA 1
ATOM 880 C C . LEU A 1 113 ? -18.165 -4.114 3.734 1.00 86.94 113 LEU A C 1
ATOM 882 O O . LEU A 1 113 ? -19.041 -3.469 4.308 1.00 86.94 113 LEU A O 1
ATOM 886 N N . GLU A 1 114 ? -18.262 -4.473 2.455 1.00 87.88 114 GLU A N 1
ATOM 887 C CA . GLU A 1 114 ? -19.459 -4.257 1.642 1.00 87.88 114 GLU A CA 1
ATOM 888 C C . GLU A 1 114 ? -20.598 -5.165 2.111 1.00 87.88 114 GLU A C 1
ATOM 890 O O . GLU A 1 114 ? -21.695 -4.667 2.367 1.00 87.88 114 GLU A O 1
ATOM 895 N N . ASP A 1 115 ? -20.310 -6.445 2.352 1.00 91.69 115 ASP A N 1
ATOM 896 C CA . ASP A 1 115 ? -21.257 -7.411 2.913 1.00 91.69 115 ASP A CA 1
ATOM 897 C C . ASP A 1 115 ? -21.796 -6.943 4.263 1.00 91.69 115 ASP A C 1
ATOM 899 O O . ASP A 1 115 ? -23.008 -6.916 4.480 1.00 91.69 115 ASP A O 1
ATOM 903 N N . LEU A 1 116 ? -20.909 -6.477 5.151 1.00 91.44 116 LEU A N 1
ATOM 904 C CA . LEU A 1 116 ? -21.306 -5.931 6.445 1.00 91.44 116 LEU A CA 1
ATOM 905 C C . LEU A 1 116 ? -22.232 -4.714 6.295 1.00 91.44 116 LEU A C 1
ATOM 907 O O . LEU A 1 116 ? -23.211 -4.588 7.029 1.00 91.44 116 LEU A O 1
ATOM 911 N N . ALA A 1 117 ? -21.965 -3.819 5.340 1.00 89.75 117 ALA A N 1
ATOM 912 C CA . ALA A 1 117 ? -22.833 -2.671 5.090 1.00 89.75 117 ALA A CA 1
ATOM 913 C C . ALA A 1 117 ? -24.228 -3.101 4.593 1.00 89.75 117 ALA A C 1
ATOM 915 O O . ALA A 1 117 ? -25.235 -2.559 5.058 1.00 89.75 117 ALA A O 1
ATOM 916 N N . VAL A 1 118 ? -24.303 -4.099 3.703 1.00 92.44 118 VAL A N 1
ATOM 917 C CA . VAL A 1 118 ? -25.574 -4.683 3.235 1.00 92.44 118 VAL A CA 1
ATOM 918 C C . VAL A 1 118 ? -26.334 -5.336 4.389 1.00 92.44 118 VAL A C 1
ATOM 920 O O . VAL A 1 118 ? -27.536 -5.130 4.555 1.00 92.44 118 VAL A O 1
ATOM 923 N N . GLU A 1 119 ? -25.627 -6.078 5.230 1.00 95.69 119 GLU A N 1
ATOM 924 C CA . GLU A 1 119 ? -26.162 -6.748 6.408 1.00 95.69 119 GLU A CA 1
ATOM 925 C C . GLU A 1 119 ? -26.750 -5.786 7.450 1.00 95.69 119 GLU A C 1
ATOM 927 O O . GLU A 1 119 ? -27.773 -6.091 8.071 1.00 95.69 119 GLU A O 1
ATOM 932 N N . LEU A 1 120 ? -26.119 -4.630 7.666 1.00 94.12 120 LEU A N 1
ATOM 933 C CA . LEU A 1 120 ? -26.631 -3.595 8.567 1.00 94.12 120 LEU A CA 1
ATOM 934 C C . LEU A 1 120 ? -27.887 -2.931 7.996 1.00 94.12 120 LEU A C 1
ATOM 936 O O . LEU A 1 120 ? -28.857 -2.720 8.727 1.00 94.12 120 LEU A O 1
ATOM 940 N N . LEU A 1 121 ? -27.907 -2.676 6.684 1.00 93.25 121 LEU A N 1
ATOM 941 C CA . LEU A 1 121 ? -29.088 -2.154 5.999 1.00 93.25 121 LEU A CA 1
ATOM 942 C C . LEU A 1 121 ? -30.268 -3.133 6.111 1.00 93.25 121 LEU A C 1
ATOM 944 O O . LEU A 1 121 ? -31.381 -2.731 6.445 1.00 93.25 121 LEU A O 1
ATOM 948 N N . ALA A 1 122 ? -30.020 -4.431 5.904 1.00 96.88 122 ALA A N 1
ATOM 949 C CA . ALA A 1 122 ? -31.031 -5.482 6.026 1.00 96.88 122 ALA A CA 1
ATOM 950 C C . ALA A 1 122 ? -31.594 -5.615 7.454 1.00 96.88 122 ALA A C 1
ATOM 952 O O . ALA A 1 122 ? -32.754 -5.985 7.630 1.00 96.88 122 ALA A O 1
ATOM 953 N N . ARG A 1 123 ? -30.800 -5.275 8.479 1.00 96.75 123 ARG A N 1
ATOM 954 C CA . ARG A 1 123 ? -31.231 -5.225 9.888 1.00 96.75 123 ARG A CA 1
ATOM 955 C C . ARG A 1 123 ? -31.957 -3.929 10.266 1.00 96.75 123 ARG A C 1
ATOM 957 O O . ARG A 1 123 ? -32.347 -3.773 11.421 1.00 96.75 123 ARG A O 1
ATOM 964 N N . GLY A 1 124 ? -32.173 -3.026 9.310 1.00 96.38 124 GLY A N 1
ATOM 965 C CA . GLY A 1 124 ? -32.969 -1.815 9.491 1.00 96.38 124 GLY A CA 1
ATOM 966 C C . GLY A 1 124 ? -32.186 -0.594 9.972 1.00 96.38 124 GLY A C 1
ATOM 967 O O . GLY A 1 124 ? -32.816 0.392 10.350 1.00 96.38 124 GLY A O 1
ATOM 968 N N . LEU A 1 125 ? -30.846 -0.622 9.956 1.00 96.44 125 LEU A N 1
ATOM 969 C CA . LEU A 1 125 ? -30.064 0.591 10.199 1.00 96.44 125 LEU A CA 1
ATOM 970 C C . LEU A 1 125 ? -30.217 1.546 9.013 1.00 96.44 125 LEU A C 1
ATOM 972 O O . LEU A 1 125 ? -30.148 1.134 7.851 1.00 96.44 125 LEU A O 1
ATOM 976 N N . SER A 1 126 ? -30.391 2.838 9.295 1.00 93.94 126 SER A N 1
ATOM 977 C CA . SER A 1 126 ? -30.349 3.840 8.235 1.00 93.94 126 SER A CA 1
ATOM 978 C C . SER A 1 126 ? -28.917 4.014 7.723 1.00 93.94 126 SER A C 1
ATOM 980 O O . SER A 1 126 ? -27.950 3.755 8.436 1.00 93.94 126 SER A O 1
ATOM 982 N N . VAL A 1 127 ? -28.759 4.530 6.500 1.00 91.44 127 VAL A N 1
ATOM 983 C CA . VAL A 1 127 ? -27.429 4.854 5.948 1.00 91.44 127 VAL A CA 1
ATOM 984 C C . VAL A 1 127 ? -26.644 5.782 6.883 1.00 91.44 127 VAL A C 1
ATOM 986 O O . VAL A 1 127 ? -25.435 5.629 7.007 1.00 91.44 127 VAL A O 1
ATOM 989 N N . ARG A 1 128 ? -27.327 6.700 7.581 1.00 91.44 128 ARG A N 1
ATOM 990 C CA . ARG A 1 128 ? -26.691 7.601 8.552 1.00 91.44 128 ARG A CA 1
ATOM 991 C C . ARG A 1 128 ? -26.191 6.851 9.780 1.00 91.44 128 ARG A C 1
ATOM 993 O O . ARG A 1 128 ? -25.062 7.082 10.182 1.00 91.44 128 ARG A O 1
ATOM 1000 N N . ASP A 1 129 ? -26.990 5.930 10.317 1.00 93.12 129 ASP A N 1
ATOM 1001 C CA . ASP A 1 129 ? -26.582 5.117 11.471 1.00 93.12 129 ASP A CA 1
ATOM 1002 C C . ASP A 1 129 ? -25.394 4.214 11.118 1.00 93.12 129 ASP A C 1
ATOM 1004 O O . ASP A 1 129 ? -24.496 4.017 11.932 1.00 93.12 129 ASP A O 1
ATOM 1008 N N . ILE A 1 130 ? -25.360 3.697 9.885 1.00 91.50 130 ILE A N 1
ATOM 1009 C CA . ILE A 1 130 ? -24.226 2.925 9.366 1.00 91.50 130 ILE A CA 1
ATOM 1010 C C . ILE A 1 130 ? -22.985 3.819 9.252 1.00 91.50 130 ILE A C 1
ATOM 1012 O O . ILE A 1 130 ? -21.926 3.4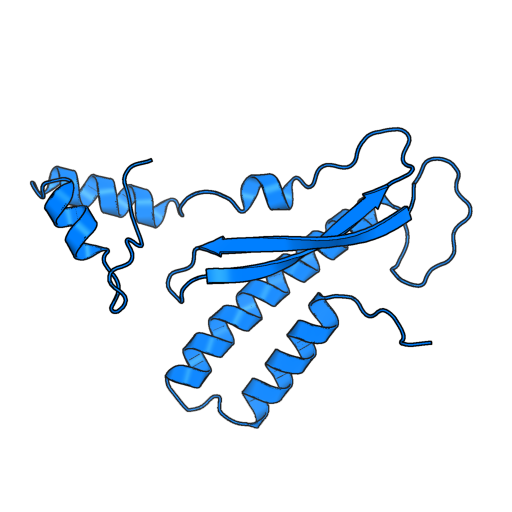52 9.752 1.00 91.50 130 ILE A O 1
ATOM 1016 N N . GLU A 1 131 ? -23.093 4.996 8.628 1.00 90.25 131 GLU A N 1
ATOM 1017 C CA . GLU A 1 131 ? -21.974 5.944 8.524 1.00 90.25 131 GLU A CA 1
ATOM 1018 C C . GLU A 1 131 ? -21.452 6.361 9.910 1.00 90.25 131 GLU A C 1
ATOM 1020 O O . GLU A 1 131 ? -20.240 6.363 10.130 1.00 90.25 131 GLU A O 1
ATOM 1025 N N . ASP A 1 132 ? -22.344 6.641 10.861 1.00 90.06 132 ASP A N 1
ATOM 1026 C CA . ASP A 1 132 ? -21.975 6.988 12.234 1.00 90.06 132 ASP A CA 1
ATOM 1027 C C . ASP A 1 132 ? -21.308 5.814 12.972 1.00 90.06 132 ASP A C 1
ATOM 1029 O O . ASP A 1 132 ? -20.333 6.033 13.693 1.00 90.06 132 ASP A O 1
ATOM 1033 N N . ALA A 1 133 ? -21.740 4.568 12.744 1.00 88.94 133 ALA A N 1
ATOM 1034 C CA . ALA A 1 133 ? -21.084 3.378 13.295 1.00 88.94 133 ALA A CA 1
ATOM 1035 C C . ALA A 1 133 ? -19.663 3.163 12.740 1.00 88.94 133 ALA A C 1
ATOM 1037 O O . ALA A 1 133 ? -18.807 2.602 13.425 1.00 88.94 133 ALA A O 1
ATOM 1038 N N . PHE A 1 134 ? -19.394 3.632 11.519 1.00 86.88 134 PHE A N 1
ATOM 1039 C CA . PHE A 1 134 ? -18.075 3.585 10.881 1.00 86.88 134 PHE A CA 1
ATOM 1040 C C . PHE A 1 134 ? -17.286 4.893 11.012 1.00 86.88 134 PHE A C 1
ATOM 1042 O O . PHE A 1 134 ? -16.319 5.107 10.274 1.00 86.88 134 PHE A O 1
ATOM 1049 N N . ARG A 1 135 ? -17.658 5.778 11.938 1.00 87.56 135 ARG A N 1
ATOM 1050 C CA . ARG A 1 135 ? -16.881 6.977 12.246 1.00 87.56 135 ARG A CA 1
ATOM 1051 C C . ARG A 1 135 ? -15.763 6.645 13.235 1.00 87.56 135 ARG A C 1
ATOM 1053 O O . ARG A 1 135 ? -16.015 6.119 14.313 1.00 87.56 135 ARG A O 1
ATOM 1060 N N . ASP A 1 136 ? -14.524 6.974 12.876 1.00 80.81 136 ASP A N 1
ATOM 1061 C CA . ASP A 1 136 ? -13.383 6.821 13.782 1.00 80.81 136 ASP A CA 1
ATOM 1062 C C . ASP A 1 136 ? -13.291 7.956 14.822 1.00 80.81 136 ASP A C 1
ATOM 1064 O O . ASP A 1 136 ? -14.018 8.950 14.773 1.00 80.81 136 ASP A O 1
ATOM 1068 N N . GLU A 1 137 ? -12.356 7.819 15.763 1.00 78.56 137 GLU A N 1
ATOM 1069 C CA . GLU A 1 137 ? -12.090 8.786 16.840 1.00 78.56 137 GLU A CA 1
ATOM 1070 C C . GLU A 1 137 ? -11.714 10.196 16.350 1.00 78.56 137 GLU A C 1
ATOM 1072 O O . GLU A 1 137 ? -11.839 11.168 17.093 1.00 78.56 137 GLU A O 1
ATOM 1077 N N . THR A 1 138 ? -11.296 10.334 15.086 1.00 78.38 138 THR A N 1
ATOM 1078 C CA . THR A 1 138 ? -10.983 11.625 14.453 1.00 78.38 138 THR A CA 1
ATOM 1079 C C . THR A 1 138 ? -12.192 12.251 13.750 1.00 78.38 138 THR A C 1
ATOM 1081 O O . THR A 1 138 ? -12.090 13.337 13.180 1.00 78.38 138 THR A O 1
ATOM 1084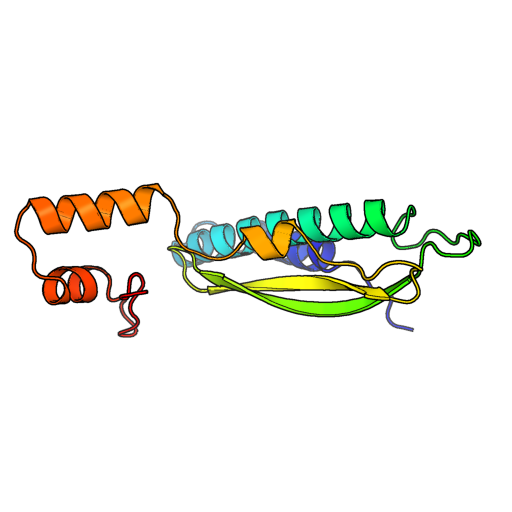 N N . GLY A 1 139 ? -13.347 11.579 13.777 1.00 80.75 139 GLY A N 1
ATOM 1085 C CA . GLY A 1 139 ? -14.572 12.000 13.102 1.00 80.75 139 GLY A CA 1
ATOM 1086 C C . GLY A 1 139 ? -14.638 11.607 11.624 1.00 80.75 139 GLY A C 1
ATOM 1087 O O . GLY A 1 139 ? -15.591 11.994 10.935 1.00 80.75 139 GLY A O 1
ATOM 1088 N N . ARG A 1 140 ? -13.664 10.837 11.123 1.00 80.31 140 ARG A N 1
ATOM 1089 C CA . ARG A 1 140 ? -13.584 10.407 9.723 1.00 80.31 140 ARG A CA 1
ATOM 1090 C C . ARG A 1 140 ? -14.437 9.162 9.495 1.00 80.31 140 ARG A C 1
ATOM 1092 O O . ARG A 1 140 ? -14.395 8.214 10.269 1.00 80.31 140 ARG A O 1
ATOM 1099 N N . LEU A 1 141 ? -15.154 9.148 8.373 1.00 82.19 141 LEU A N 1
ATOM 1100 C CA . LEU A 1 141 ? -15.917 7.988 7.914 1.00 82.19 141 LEU A CA 1
ATOM 1101 C C . LEU A 1 141 ? -14.980 6.934 7.304 1.00 82.19 141 LEU A C 1
ATOM 1103 O O . LEU A 1 141 ? -14.332 7.181 6.281 1.00 82.19 141 LEU A O 1
ATOM 1107 N N . LEU A 1 142 ? -14.919 5.756 7.925 1.00 76.75 142 LEU A N 1
ATOM 1108 C CA . LEU A 1 142 ? -14.236 4.568 7.402 1.00 76.75 142 LEU A CA 1
ATOM 1109 C C . LEU A 1 142 ? -15.039 3.934 6.257 1.00 76.75 142 LEU A C 1
ATOM 1111 O O . LEU A 1 142 ? -14.464 3.433 5.289 1.00 76.75 142 LEU A O 1
ATOM 1115 N N . LEU A 1 143 ? -16.365 4.055 6.331 1.00 77.25 143 LEU A N 1
ATOM 1116 C CA . LEU A 1 143 ? -17.313 3.726 5.280 1.00 77.25 143 LEU A CA 1
ATOM 1117 C C . LEU A 1 143 ? -18.178 4.962 5.005 1.00 77.25 143 LEU A C 1
ATOM 1119 O O . LEU A 1 143 ? -18.822 5.488 5.902 1.00 77.25 143 LEU A O 1
ATOM 1123 N N . SER A 1 144 ? -18.167 5.439 3.765 1.00 70.12 144 SER A N 1
ATOM 1124 C CA . SER A 1 144 ? -19.045 6.514 3.284 1.00 70.12 144 SER A CA 1
ATOM 1125 C C . SER A 1 144 ? -19.885 5.991 2.129 1.00 70.12 144 SER A C 1
ATOM 1127 O O . SER A 1 144 ? -19.500 4.992 1.519 1.00 70.12 144 SER A O 1
ATOM 1129 N N . LYS A 1 145 ? -20.952 6.686 1.729 1.00 68.50 145 LYS A N 1
ATOM 1130 C CA . LYS A 1 145 ? -21.534 6.422 0.402 1.00 68.50 145 LYS A CA 1
ATOM 1131 C C . LYS A 1 145 ? -20.464 6.523 -0.702 1.00 68.50 145 LYS A C 1
ATOM 1133 O O . LYS A 1 145 ? -19.504 7.296 -0.571 1.00 68.50 145 LYS A O 1
ATOM 1138 N N . THR A 1 146 ? -20.597 5.697 -1.735 1.00 58.41 146 THR A N 1
ATOM 1139 C CA . THR A 1 146 ? -19.768 5.745 -2.952 1.00 58.41 146 THR A CA 1
ATOM 1140 C C . THR A 1 146 ? -20.319 6.769 -3.932 1.00 58.41 146 THR A C 1
ATOM 1142 O O . THR A 1 146 ? -21.561 6.925 -3.977 1.00 58.41 146 THR A O 1
#

Secondary structure (DSSP, 8-state):
------HHHHHHHHHHHHHHHTTTSHHHHHHHHHHHHHHHHHHHHHHHHHHHHTS-TT-----TTEEEEEEEEEEEEEETTEEEEEEEEEEEEESS----HHHHHT-S--HHHHHHHHHHHHTT--HHHHHHHTB-TTS-BSS---

pLDDT: mean 88.77, std 9.28, range [43.22, 98.44]

Radius of gyration: 19.42 Å; chains: 1; bounding box: 59×20×50 Å

Sequence (146 aa):
MTMRIPASMRTRQSLCDLIEGRLSTPAGRSELMKLATRLIVEEALEGESRDAVGRDYYEHSAEPGQGYRNGVRSGRLKTAEGFVEYSAPQVAGRDEPFRSEIREHLKGRTEALEDLAVELLARGLSVRDIEDAFRDETGRLLLSKT